Protein AF-A0A395G9A2-F1 (afdb_monomer_lite)

Organism: NCBI:txid1891097

Structure (mmCIF, N/CA/C/O backbone):
data_AF-A0A395G9A2-F1
#
_entry.id   AF-A0A395G9A2-F1
#
loop_
_atom_site.group_PDB
_atom_site.id
_atom_site.type_symbol
_atom_site.label_atom_id
_atom_site.label_alt_id
_atom_site.label_comp_id
_atom_site.label_asym_id
_atom_site.label_entity_id
_atom_site.label_seq_id
_atom_site.pdbx_PDB_ins_code
_atom_site.Cartn_x
_atom_site.Cartn_y
_atom_site.Cartn_z
_atom_site.occupancy
_atom_site.B_iso_or_equiv
_atom_site.auth_seq_id
_atom_site.auth_comp_id
_atom_site.auth_asym_id
_atom_site.auth_atom_id
_atom_site.pdbx_PDB_model_num
ATOM 1 N N . MET A 1 1 ? -20.041 7.328 -10.920 1.00 46.97 1 MET A N 1
ATOM 2 C CA . MET A 1 1 ? -18.708 7.316 -10.303 1.00 46.97 1 MET A CA 1
ATOM 3 C C . MET A 1 1 ? -17.839 8.149 -11.202 1.00 46.97 1 MET A C 1
ATOM 5 O O . MET A 1 1 ? -17.879 7.918 -12.406 1.00 46.97 1 MET A O 1
ATOM 9 N N . ASP A 1 2 ? -17.201 9.172 -10.647 1.00 50.09 2 ASP A N 1
ATOM 10 C CA . ASP A 1 2 ? -16.191 9.926 -11.381 1.00 50.09 2 ASP A CA 1
ATOM 11 C C . ASP A 1 2 ? -15.021 8.971 -11.637 1.00 50.09 2 ASP A C 1
ATOM 13 O O . ASP A 1 2 ? -14.609 8.248 -10.735 1.00 50.09 2 ASP A O 1
ATOM 17 N N . THR A 1 3 ? -14.568 8.873 -12.884 1.00 56.03 3 THR A N 1
ATOM 18 C CA . THR A 1 3 ? -13.412 8.050 -13.252 1.00 56.03 3 THR A CA 1
ATOM 19 C C . THR A 1 3 ? -12.201 8.536 -12.456 1.00 56.03 3 THR A C 1
ATOM 21 O O . THR A 1 3 ? -11.915 9.735 -12.471 1.00 56.03 3 THR A O 1
ATOM 24 N N . VAL A 1 4 ? -11.494 7.639 -11.763 1.00 62.62 4 VAL A N 1
ATOM 25 C CA . VAL A 1 4 ? -10.215 7.978 -11.126 1.00 62.62 4 VAL A CA 1
ATOM 26 C C . VAL A 1 4 ? -9.238 8.364 -12.229 1.00 62.62 4 VAL A C 1
ATOM 28 O O . VAL A 1 4 ? -8.955 7.576 -13.126 1.00 62.62 4 VAL A O 1
ATOM 31 N N . ILE A 1 5 ? -8.740 9.598 -12.192 1.00 72.06 5 ILE A N 1
ATOM 32 C CA . ILE A 1 5 ? -7.755 10.086 -13.157 1.00 72.06 5 ILE A CA 1
ATOM 33 C C . ILE A 1 5 ? -6.412 10.143 -12.444 1.00 72.06 5 ILE A C 1
ATOM 35 O O . ILE A 1 5 ? -6.245 10.927 -11.512 1.00 72.06 5 ILE A O 1
ATOM 39 N N . LEU A 1 6 ? -5.441 9.359 -12.923 1.00 85.88 6 LEU A N 1
ATOM 40 C CA . LEU A 1 6 ? -4.057 9.440 -12.452 1.00 85.88 6 LEU A CA 1
ATOM 41 C C . LEU A 1 6 ? -3.569 10.894 -12.459 1.00 85.88 6 LEU A C 1
ATOM 43 O O . LEU A 1 6 ? -3.716 11.611 -13.458 1.00 85.88 6 LEU A O 1
ATOM 47 N N . ARG A 1 7 ? -2.945 11.326 -11.362 1.00 90.00 7 ARG A N 1
ATOM 48 C CA . ARG A 1 7 ? -2.388 12.677 -11.251 1.00 90.00 7 ARG A CA 1
ATOM 49 C C . ARG A 1 7 ? -1.232 12.834 -12.240 1.00 90.00 7 ARG A C 1
ATOM 51 O O . ARG A 1 7 ? -0.557 11.870 -12.597 1.00 90.00 7 ARG A O 1
ATOM 58 N N . GLU A 1 8 ? -0.952 14.059 -12.682 1.00 91.12 8 GLU A N 1
ATOM 59 C CA . GLU A 1 8 ? 0.139 14.295 -13.647 1.00 91.12 8 GLU A CA 1
ATOM 60 C C . GLU A 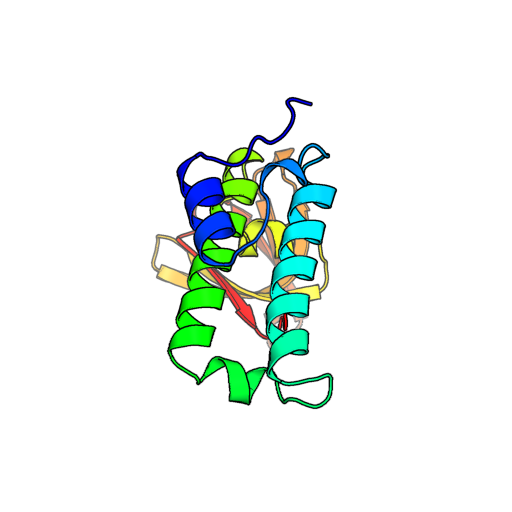1 8 ? 1.519 13.870 -13.112 1.00 91.12 8 GLU A C 1
ATOM 62 O O . GLU A 1 8 ? 2.370 13.416 -13.879 1.00 91.12 8 GLU A O 1
ATOM 67 N N . GLU A 1 9 ? 1.731 13.959 -11.798 1.00 92.69 9 GLU A N 1
ATOM 68 C CA . GLU A 1 9 ? 2.940 13.459 -11.130 1.00 92.69 9 GLU A CA 1
ATOM 69 C C . GLU A 1 9 ? 3.049 11.925 -11.154 1.00 92.69 9 GLU A C 1
ATOM 71 O O . GLU A 1 9 ? 4.135 11.387 -11.390 1.00 92.69 9 GLU A O 1
ATOM 76 N N . ASP A 1 10 ? 1.926 11.216 -11.026 1.00 92.88 10 ASP A N 1
ATOM 77 C CA . ASP A 1 10 ? 1.874 9.754 -11.112 1.00 92.88 10 ASP A CA 1
ATOM 78 C C . ASP A 1 10 ? 2.131 9.299 -12.549 1.00 92.88 10 ASP A C 1
ATOM 80 O O . ASP A 1 10 ? 2.961 8.424 -12.795 1.00 92.88 10 ASP A O 1
ATOM 84 N N . LYS A 1 11 ? 1.529 9.983 -13.532 1.00 92.88 11 LYS A N 1
ATOM 85 C CA . LYS A 1 11 ? 1.811 9.753 -14.959 1.00 92.88 11 LYS A CA 1
ATOM 86 C C . LYS A 1 11 ? 3.287 9.968 -15.290 1.00 92.88 11 LYS A C 1
ATOM 88 O O . LYS A 1 11 ? 3.859 9.216 -16.077 1.00 92.88 11 LYS A O 1
ATOM 93 N N . ALA A 1 12 ? 3.919 10.999 -14.727 1.00 93.81 12 ALA A N 1
ATOM 94 C CA . ALA A 1 12 ? 5.350 11.237 -14.913 1.00 93.81 12 ALA A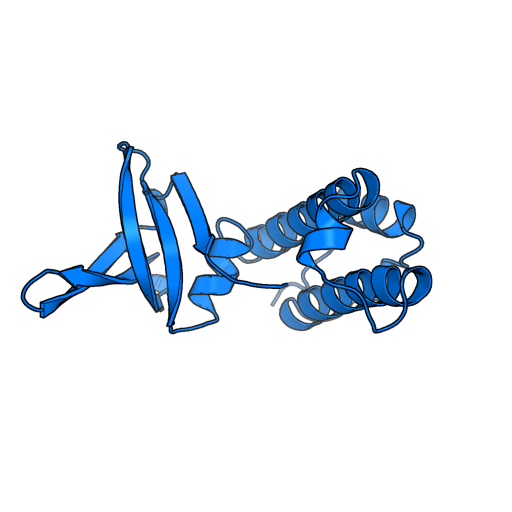 CA 1
ATOM 95 C C . ALA A 1 12 ? 6.199 10.105 -14.311 1.00 93.81 12 ALA A C 1
ATOM 97 O O . ALA A 1 12 ? 7.180 9.678 -14.925 1.00 93.81 12 ALA A O 1
ATOM 98 N N . THR A 1 13 ? 5.790 9.587 -13.153 1.00 94.81 13 THR A N 1
ATOM 99 C CA . THR A 1 13 ? 6.434 8.451 -12.486 1.00 94.81 13 THR A CA 1
ATOM 100 C C . THR A 1 13 ? 6.294 7.162 -13.296 1.00 94.81 13 THR A C 1
ATOM 102 O O . THR A 1 13 ? 7.288 6.480 -13.514 1.00 94.81 13 THR A O 1
ATOM 105 N N . LEU A 1 14 ? 5.119 6.858 -13.847 1.00 93.62 14 LEU A N 1
ATOM 106 C CA . LEU A 1 14 ? 4.931 5.702 -14.735 1.00 93.62 14 LEU A CA 1
ATOM 107 C C . LEU A 1 14 ? 5.818 5.795 -15.989 1.00 93.62 14 LEU A C 1
ATOM 109 O O . LEU A 1 14 ? 6.534 4.851 -16.329 1.00 93.62 14 LEU A O 1
ATOM 113 N N . ARG A 1 15 ? 5.878 6.975 -16.622 1.00 95.06 15 ARG A N 1
ATOM 114 C CA . ARG A 1 15 ? 6.734 7.211 -17.800 1.00 95.06 15 ARG A CA 1
ATOM 115 C C . ARG A 1 15 ? 8.224 7.028 -17.504 1.00 95.06 15 ARG A C 1
ATOM 117 O O . ARG A 1 15 ? 8.952 6.567 -18.378 1.00 95.06 15 ARG A O 1
ATOM 124 N N . LYS A 1 16 ? 8.691 7.346 -16.288 1.00 95.44 16 LYS A N 1
ATOM 125 C CA . LYS A 1 16 ? 10.080 7.086 -15.846 1.00 95.44 16 LYS A CA 1
ATOM 126 C C . LYS A 1 16 ? 10.447 5.598 -15.952 1.00 95.44 16 LYS A C 1
ATOM 128 O O . LYS A 1 16 ? 11.613 5.292 -16.191 1.00 95.44 16 LYS A O 1
ATOM 133 N N . TYR A 1 17 ? 9.470 4.702 -15.814 1.00 94.00 17 TYR A N 1
ATOM 134 C CA . TYR A 1 17 ? 9.633 3.250 -15.922 1.00 94.00 17 TYR A CA 1
ATOM 135 C C . TYR A 1 17 ? 9.186 2.679 -17.279 1.00 94.00 17 TYR A C 1
ATOM 137 O O . TYR A 1 17 ? 9.077 1.469 -17.425 1.00 94.00 17 TYR A O 1
ATOM 145 N N . ASN A 1 18 ? 8.987 3.534 -18.292 1.00 92.94 18 ASN A N 1
ATOM 146 C CA . ASN A 1 18 ? 8.483 3.174 -19.626 1.00 92.94 18 ASN A CA 1
ATOM 147 C C . ASN A 1 18 ? 7.073 2.558 -19.635 1.00 92.94 18 ASN A C 1
ATOM 149 O O . ASN A 1 18 ? 6.725 1.837 -20.569 1.00 92.94 18 ASN A O 1
ATOM 153 N N . ILE A 1 19 ? 6.252 2.873 -18.633 1.00 92.31 19 ILE A N 1
ATOM 154 C CA . ILE A 1 19 ? 4.845 2.476 -18.593 1.00 92.31 19 ILE A CA 1
ATOM 155 C C . ILE A 1 19 ? 4.009 3.582 -19.233 1.00 92.31 19 ILE A C 1
ATOM 157 O O . ILE A 1 19 ? 4.187 4.763 -18.922 1.00 92.31 19 ILE A O 1
ATOM 161 N N . ASP A 1 20 ? 3.105 3.194 -20.131 1.00 90.38 20 ASP A N 1
ATOM 162 C CA . ASP A 1 20 ? 2.202 4.108 -20.825 1.00 90.38 20 ASP A CA 1
ATOM 163 C C . ASP A 1 20 ? 0.976 4.438 -19.953 1.00 90.38 20 ASP A C 1
ATOM 165 O O . ASP A 1 20 ? 0.129 3.563 -19.755 1.00 90.38 20 ASP A O 1
ATOM 169 N N . PRO A 1 21 ? 0.843 5.681 -19.442 1.00 86.88 21 PRO A N 1
ATOM 170 C CA . PRO A 1 21 ? -0.274 6.054 -18.585 1.00 86.88 21 PRO A CA 1
ATOM 171 C C . PRO A 1 21 ? -1.625 6.098 -19.314 1.00 86.88 21 PRO A C 1
ATOM 173 O O . PRO A 1 21 ? -2.659 6.136 -18.655 1.00 86.88 21 PRO A O 1
ATOM 176 N N . GLU A 1 22 ? -1.639 6.120 -20.650 1.00 84.31 22 GLU A N 1
ATOM 177 C CA . GLU A 1 22 ? -2.878 6.136 -21.444 1.00 84.31 22 GLU A CA 1
ATOM 178 C C . GLU A 1 22 ? -3.575 4.767 -21.459 1.00 84.31 22 GLU A C 1
ATOM 180 O O . GLU A 1 22 ? -4.735 4.665 -21.842 1.00 84.31 22 GLU A O 1
ATOM 185 N N . LYS A 1 23 ? -2.909 3.708 -20.979 1.00 82.00 23 LYS A N 1
ATOM 186 C CA . LYS A 1 23 ? -3.527 2.387 -20.805 1.00 82.00 23 LYS A CA 1
ATOM 187 C C . LYS A 1 23 ? -4.528 2.327 -19.641 1.00 82.00 23 LYS A C 1
ATOM 189 O O . LYS A 1 23 ? -5.277 1.363 -19.563 1.00 82.00 23 LYS A O 1
ATOM 194 N N . PHE A 1 24 ? -4.528 3.306 -18.734 1.00 80.06 24 PHE A N 1
ATOM 195 C CA . PHE A 1 24 ? -5.265 3.263 -17.463 1.00 80.06 24 PHE A CA 1
ATOM 196 C C . PHE A 1 24 ? -6.517 4.157 -17.491 1.00 80.06 24 PHE A C 1
ATOM 198 O O . PHE A 1 24 ? -6.615 5.117 -16.729 1.00 80.06 24 PHE A O 1
ATOM 205 N N . GLU A 1 25 ? -7.466 3.870 -18.385 1.00 65.50 25 GLU A N 1
ATOM 206 C CA . GLU A 1 25 ? -8.735 4.621 -18.510 1.00 65.50 25 GLU A CA 1
ATOM 207 C C . GLU A 1 25 ? -9.940 3.913 -17.847 1.00 65.50 25 GLU A C 1
ATOM 209 O O . GLU A 1 25 ? -11.095 4.250 -18.118 1.00 65.50 25 GLU A O 1
ATOM 214 N N . GLU A 1 26 ? -9.683 2.921 -16.991 1.00 66.00 26 GLU A N 1
ATOM 215 C CA . GLU A 1 26 ? -10.700 2.044 -16.391 1.00 66.00 26 GLU A CA 1
ATOM 216 C C . GLU A 1 26 ? -11.128 2.500 -14.979 1.00 66.00 26 GLU A C 1
ATOM 218 O O . GLU A 1 26 ? -10.831 3.615 -14.544 1.00 66.00 26 GLU A O 1
ATOM 223 N N . ASP A 1 27 ? -11.914 1.677 -14.280 1.00 75.88 27 ASP A N 1
ATOM 224 C CA . ASP A 1 27 ? -12.335 1.964 -12.909 1.00 75.88 27 ASP A CA 1
ATOM 225 C C . ASP A 1 27 ? -11.164 1.899 -11.904 1.00 75.88 27 ASP A C 1
ATOM 227 O O . ASP A 1 27 ? -10.050 1.482 -12.223 1.00 75.88 27 ASP A O 1
ATOM 231 N N . PHE A 1 28 ? -11.409 2.359 -10.673 1.00 75.56 28 PHE A N 1
ATOM 232 C CA . PHE A 1 28 ? -10.404 2.385 -9.606 1.00 75.56 28 PHE A CA 1
ATOM 233 C C . PHE A 1 28 ? -9.702 1.031 -9.402 1.00 75.56 28 PHE A C 1
ATOM 235 O O . PHE A 1 28 ? -8.474 0.989 -9.288 1.00 75.56 28 PHE A O 1
ATOM 242 N N . GLU A 1 29 ? -10.467 -0.064 -9.340 1.00 76.38 29 GLU A N 1
ATOM 243 C CA . GLU A 1 29 ? -9.934 -1.399 -9.049 1.00 76.38 29 GLU A CA 1
ATOM 244 C C . GLU A 1 29 ? -9.084 -1.915 -10.215 1.00 76.38 29 GLU A C 1
ATOM 246 O O . GLU A 1 29 ? -8.025 -2.516 -10.003 1.00 76.38 29 GLU A O 1
ATOM 251 N N . ASP A 1 30 ? -9.509 -1.630 -11.443 1.00 82.69 30 ASP A N 1
ATOM 252 C CA . ASP A 1 30 ? -8.796 -1.987 -12.658 1.00 82.69 30 ASP A CA 1
ATOM 253 C C . ASP A 1 30 ? -7.479 -1.209 -12.788 1.00 82.69 30 ASP A C 1
ATOM 255 O O . ASP A 1 30 ? -6.435 -1.828 -13.014 1.00 82.69 30 ASP A O 1
ATOM 259 N N . ILE A 1 31 ? -7.472 0.108 -12.538 1.00 84.75 31 ILE A N 1
ATOM 260 C CA . ILE A 1 31 ? -6.236 0.913 -12.525 1.00 84.75 31 ILE A CA 1
ATOM 261 C C . ILE A 1 31 ? -5.260 0.368 -11.478 1.00 84.75 31 ILE A C 1
ATOM 263 O O . ILE A 1 31 ? -4.077 0.171 -11.773 1.00 84.75 31 ILE A O 1
ATOM 267 N N . PHE A 1 32 ? -5.754 0.088 -10.267 1.00 83.88 32 PHE A N 1
ATOM 268 C CA . PHE A 1 32 ? -4.944 -0.451 -9.179 1.00 83.88 32 PHE A CA 1
ATOM 269 C C . PHE A 1 32 ? -4.265 -1.765 -9.589 1.00 83.88 32 PHE A C 1
ATOM 271 O O . PHE A 1 32 ? -3.051 -1.931 -9.447 1.00 83.88 32 PHE A O 1
ATOM 278 N N . ARG A 1 33 ? -5.050 -2.686 -10.158 1.00 84.38 33 ARG A N 1
ATOM 279 C CA . ARG A 1 33 ? -4.585 -3.995 -10.621 1.00 84.38 33 ARG A CA 1
ATOM 280 C C . ARG A 1 33 ? -3.577 -3.876 -11.766 1.00 84.38 33 ARG A C 1
ATOM 282 O O . ARG A 1 33 ? -2.562 -4.568 -11.758 1.00 84.38 33 ARG A O 1
ATOM 289 N N . MET A 1 34 ? -3.835 -3.012 -12.746 1.00 89.12 34 MET A N 1
ATOM 290 C CA . MET A 1 34 ? -2.957 -2.842 -13.906 1.00 89.12 34 MET A CA 1
ATOM 291 C C . MET A 1 34 ? -1.583 -2.286 -13.521 1.00 89.12 34 MET A C 1
ATOM 293 O O . MET A 1 34 ? -0.576 -2.728 -14.069 1.00 89.12 34 MET A O 1
ATOM 297 N N . ILE A 1 35 ? -1.520 -1.345 -12.574 1.00 89.75 35 ILE A N 1
ATOM 298 C CA . ILE A 1 35 ? -0.241 -0.799 -12.097 1.00 89.75 35 ILE A CA 1
ATOM 299 C C . ILE A 1 35 ? 0.570 -1.887 -11.379 1.00 89.75 35 ILE A C 1
ATOM 301 O O . ILE A 1 35 ? 1.783 -1.963 -11.579 1.00 89.75 35 ILE A O 1
ATOM 305 N N . GLY A 1 36 ? -0.097 -2.765 -10.618 1.00 89.00 36 GLY A N 1
ATOM 306 C CA . GLY A 1 36 ? 0.524 -3.948 -10.012 1.00 89.00 36 GLY A CA 1
ATOM 307 C C . GLY A 1 36 ? 1.156 -4.867 -11.047 1.00 89.00 36 GLY A C 1
ATOM 308 O O . GLY A 1 36 ? 2.332 -5.197 -10.936 1.00 89.00 36 GLY A O 1
ATOM 309 N N . TYR A 1 37 ? 0.423 -5.183 -12.114 1.00 89.94 37 TYR A N 1
ATOM 310 C CA . TYR A 1 37 ? 0.968 -6.005 -13.192 1.00 89.94 37 TYR A CA 1
ATOM 311 C C . TYR A 1 37 ? 2.165 -5.368 -13.893 1.00 89.94 37 TYR A C 1
ATOM 313 O O . TYR A 1 37 ? 3.132 -6.062 -14.183 1.00 89.94 37 TYR A O 1
ATOM 321 N N . GLU A 1 38 ? 2.141 -4.062 -14.156 1.00 92.00 38 GLU A N 1
ATOM 322 C CA . GLU A 1 38 ? 3.283 -3.393 -14.787 1.00 92.00 38 GLU A CA 1
ATOM 323 C C . GLU A 1 38 ? 4.513 -3.377 -13.854 1.00 92.00 38 GLU A C 1
ATOM 325 O O . GLU A 1 38 ? 5.638 -3.527 -14.328 1.00 92.00 38 GLU A O 1
ATOM 330 N N . TYR A 1 39 ? 4.330 -3.269 -12.531 1.00 91.31 39 TYR A N 1
ATOM 331 C CA . TYR A 1 39 ? 5.425 -3.442 -11.566 1.00 91.31 39 TYR A CA 1
ATOM 332 C C . TYR A 1 39 ? 6.027 -4.852 -11.632 1.00 91.31 39 TYR A C 1
ATOM 334 O O . TYR A 1 39 ? 7.246 -4.997 -11.750 1.00 91.31 39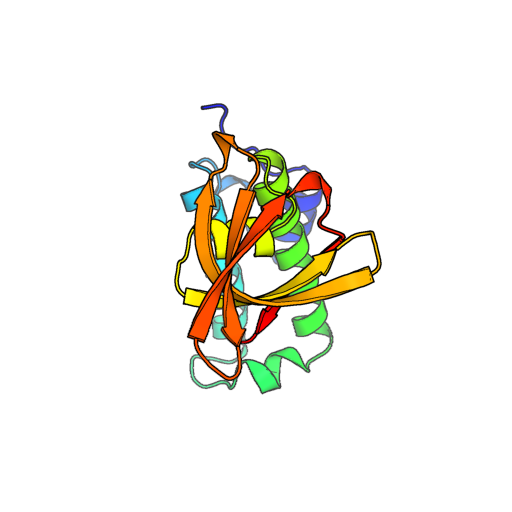 TYR A O 1
ATOM 342 N N . ASP A 1 40 ? 5.179 -5.879 -11.606 1.00 89.94 40 ASP A N 1
ATOM 343 C CA . ASP A 1 40 ? 5.609 -7.276 -11.650 1.00 89.94 40 ASP A CA 1
ATOM 344 C C . ASP A 1 40 ? 6.312 -7.615 -12.967 1.00 89.94 40 ASP A C 1
ATOM 346 O O . ASP A 1 40 ? 7.379 -8.228 -12.963 1.00 89.94 40 ASP A O 1
ATOM 350 N N . GLU A 1 41 ? 5.780 -7.160 -14.103 1.00 90.62 41 GLU A N 1
ATOM 351 C CA . GLU A 1 41 ? 6.393 -7.353 -15.421 1.00 90.62 41 GLU A CA 1
ATOM 352 C C . GLU A 1 41 ? 7.775 -6.694 -15.514 1.00 90.62 41 GLU A C 1
ATOM 354 O O . GLU A 1 41 ? 8.699 -7.273 -16.092 1.00 90.62 41 GLU A O 1
ATOM 359 N N . LEU A 1 42 ? 7.972 -5.522 -14.895 1.00 91.44 42 LEU A N 1
ATOM 360 C CA . LEU A 1 42 ? 9.300 -4.910 -14.804 1.00 91.44 42 LEU A CA 1
ATOM 361 C C . LEU A 1 42 ? 10.277 -5.822 -14.053 1.00 91.44 42 LEU A C 1
ATOM 363 O O . LEU A 1 42 ? 11.401 -6.017 -14.521 1.00 91.44 42 LEU A O 1
ATOM 367 N N . LEU A 1 43 ? 9.855 -6.418 -12.935 1.00 91.00 43 LEU A N 1
ATOM 368 C CA . LEU A 1 43 ? 10.685 -7.354 -12.174 1.00 91.00 43 LEU A CA 1
ATOM 369 C C . LEU A 1 43 ? 10.953 -8.649 -12.953 1.00 91.00 43 LEU A C 1
ATOM 371 O O . LEU A 1 43 ? 12.108 -9.067 -13.059 1.00 91.00 43 LEU A O 1
ATOM 375 N N . PHE A 1 44 ? 9.924 -9.253 -13.551 1.00 90.31 44 PHE A N 1
ATOM 376 C CA . PHE A 1 44 ? 10.048 -10.488 -14.328 1.00 90.31 44 PHE A CA 1
ATOM 377 C C . PHE A 1 44 ? 10.918 -10.312 -15.569 1.00 90.31 44 PHE A C 1
ATOM 379 O O . PHE A 1 44 ? 11.715 -11.194 -15.893 1.00 90.31 44 PHE A O 1
ATOM 386 N N . SER A 1 45 ? 10.818 -9.168 -16.249 1.00 89.25 45 SER A N 1
ATOM 387 C CA . SER A 1 45 ? 11.637 -8.877 -17.428 1.00 89.25 45 SER A CA 1
ATOM 388 C C . SER A 1 45 ? 13.134 -8.829 -17.110 1.00 89.25 45 SER A C 1
ATOM 390 O O . SER A 1 45 ? 13.960 -9.154 -17.966 1.00 89.25 45 SER A O 1
ATOM 392 N N . GLU A 1 46 ? 13.492 -8.452 -15.881 1.00 89.88 46 GLU A N 1
ATOM 393 C CA . GLU A 1 46 ? 14.879 -8.289 -15.468 1.00 89.88 46 GLU A CA 1
ATOM 394 C C . GLU A 1 46 ? 15.447 -9.519 -14.754 1.00 89.88 46 GLU A C 1
ATOM 396 O O . GLU A 1 46 ? 16.584 -9.915 -15.018 1.00 89.88 46 GLU A O 1
ATOM 401 N N . PHE A 1 47 ? 14.672 -10.122 -13.855 1.00 89.69 47 PHE A N 1
ATOM 402 C CA . PHE A 1 47 ? 15.137 -11.195 -12.975 1.00 89.69 47 PHE A CA 1
ATOM 403 C C . PHE A 1 47 ? 14.574 -12.577 -13.343 1.00 89.69 47 PHE A C 1
ATOM 405 O O . PHE A 1 47 ? 15.010 -13.583 -12.786 1.00 89.69 47 PHE A O 1
ATOM 412 N N . GLY A 1 48 ? 13.649 -12.656 -14.304 1.00 85.56 48 GLY A N 1
ATOM 413 C CA . GLY A 1 48 ? 12.923 -13.883 -14.633 1.00 85.56 48 GLY A CA 1
ATOM 414 C C . GLY A 1 48 ? 11.854 -14.227 -13.594 1.00 85.56 48 GLY A C 1
ATOM 415 O O . GLY A 1 48 ? 11.500 -13.405 -12.762 1.00 85.56 48 GLY A O 1
ATOM 416 N N . TYR A 1 49 ? 11.333 -15.455 -13.631 1.00 78.75 49 TYR A N 1
ATOM 417 C CA . TYR A 1 49 ? 10.298 -15.929 -12.693 1.00 78.75 49 TYR A CA 1
ATOM 418 C C . TYR A 1 49 ? 10.865 -16.606 -11.433 1.00 78.75 49 TYR A C 1
ATOM 420 O O . TYR A 1 49 ? 10.109 -17.050 -10.573 1.00 78.75 49 TYR A O 1
ATOM 428 N N . GLU A 1 50 ? 12.190 -16.725 -11.332 1.00 79.38 50 GLU A N 1
ATOM 429 C CA . GLU A 1 50 ? 12.887 -17.397 -10.232 1.00 79.38 50 GLU A CA 1
ATOM 430 C C . GLU A 1 50 ? 13.739 -16.381 -9.460 1.00 79.38 50 GLU A C 1
ATOM 432 O O . GLU A 1 50 ? 14.968 -16.409 -9.511 1.00 79.38 50 GLU A O 1
ATOM 437 N N . PHE A 1 51 ? 13.084 -15.458 -8.757 1.00 80.12 51 PHE A N 1
ATOM 438 C CA . PHE A 1 51 ? 13.742 -14.581 -7.790 1.00 80.12 51 PHE A CA 1
ATOM 439 C C . PHE A 1 51 ? 13.005 -14.594 -6.454 1.00 80.12 51 PHE A C 1
ATOM 441 O O . PHE A 1 51 ? 11.798 -14.824 -6.401 1.00 80.12 51 PHE A O 1
ATOM 448 N N . ASP A 1 52 ? 13.744 -14.339 -5.376 1.00 84.31 52 ASP A N 1
ATOM 449 C CA . ASP A 1 52 ? 13.164 -14.066 -4.065 1.00 84.31 52 ASP A CA 1
ATOM 450 C C . ASP A 1 52 ? 12.798 -12.569 -3.987 1.00 84.31 52 ASP A C 1
ATOM 452 O O . ASP A 1 52 ? 13.701 -11.725 -4.090 1.00 84.31 52 ASP A O 1
ATOM 456 N N . PRO A 1 53 ? 11.505 -12.211 -3.839 1.00 80.75 53 PRO A N 1
ATOM 457 C CA . PRO A 1 53 ? 11.070 -10.821 -3.707 1.00 80.75 53 PRO A CA 1
ATOM 458 C C . PRO A 1 53 ? 11.796 -10.069 -2.584 1.00 80.75 53 PRO A C 1
ATOM 460 O O . PRO A 1 53 ? 12.203 -8.923 -2.773 1.00 80.75 53 PRO A O 1
ATOM 463 N N . ASP A 1 54 ? 12.044 -10.722 -1.446 1.00 82.88 54 ASP A N 1
ATOM 464 C CA . ASP A 1 54 ? 12.683 -10.092 -0.288 1.00 82.88 54 ASP A CA 1
ATOM 465 C C . ASP A 1 54 ? 14.168 -9.787 -0.551 1.00 82.88 54 ASP A C 1
ATOM 467 O O . ASP A 1 54 ? 14.742 -8.866 0.043 1.00 82.88 54 ASP A O 1
ATOM 471 N N . GLU A 1 55 ? 14.814 -10.542 -1.442 1.00 87.00 55 GLU A N 1
ATOM 472 C CA . GLU A 1 55 ? 16.200 -10.299 -1.845 1.00 87.00 55 GLU A CA 1
ATOM 473 C C . GLU A 1 55 ? 16.295 -9.164 -2.866 1.00 87.00 55 GLU A C 1
ATOM 475 O O . GLU A 1 55 ? 17.117 -8.254 -2.710 1.00 87.00 55 GLU A O 1
ATOM 480 N N . ILE A 1 56 ? 15.449 -9.172 -3.900 1.00 88.00 56 ILE A N 1
ATOM 481 C CA . ILE A 1 56 ? 15.507 -8.142 -4.945 1.00 88.00 56 ILE A CA 1
ATOM 482 C C . ILE A 1 56 ? 15.067 -6.770 -4.428 1.00 88.00 56 ILE A C 1
ATOM 484 O O . ILE A 1 56 ? 15.596 -5.749 -4.872 1.00 88.00 56 ILE A O 1
ATOM 488 N N . GLU A 1 57 ? 14.174 -6.718 -3.438 1.00 85.56 57 GLU A N 1
ATOM 489 C CA . GLU A 1 57 ? 13.744 -5.472 -2.805 1.00 85.56 57 GLU A CA 1
ATOM 490 C C . GLU A 1 57 ? 14.861 -4.784 -2.011 1.00 85.56 57 GLU A C 1
ATOM 492 O O . GLU A 1 57 ? 14.795 -3.577 -1.777 1.00 85.56 57 GLU A O 1
ATOM 497 N N . GLN A 1 58 ? 15.932 -5.499 -1.653 1.00 87.94 58 GLN A N 1
ATOM 498 C CA . GLN A 1 58 ? 17.115 -4.896 -1.030 1.00 87.94 58 GLN A CA 1
ATOM 499 C C . GLN A 1 58 ? 17.990 -4.140 -2.039 1.00 87.94 58 GLN A C 1
ATOM 501 O O . GLN A 1 58 ? 18.838 -3.333 -1.643 1.00 87.94 58 GLN A O 1
ATOM 506 N N . ILE A 1 59 ? 17.794 -4.354 -3.346 1.00 91.44 59 ILE A N 1
ATOM 507 C CA . ILE A 1 59 ? 18.516 -3.627 -4.390 1.00 91.44 59 ILE A CA 1
ATOM 508 C C . ILE A 1 59 ? 18.024 -2.167 -4.388 1.00 91.44 59 ILE A C 1
ATOM 510 O O . ILE A 1 59 ? 16.845 -1.921 -4.649 1.00 91.44 59 ILE A O 1
ATOM 514 N N . PRO A 1 60 ? 18.898 -1.156 -4.190 1.00 93.31 60 PRO A N 1
ATOM 515 C CA . PRO A 1 60 ? 18.464 0.226 -3.959 1.00 93.31 60 PRO A CA 1
ATOM 516 C C . PRO A 1 60 ? 17.542 0.814 -5.033 1.00 93.31 60 PRO A C 1
ATOM 518 O O . PRO A 1 60 ? 16.623 1.567 -4.718 1.00 93.31 60 PRO A O 1
ATOM 521 N N . ARG A 1 61 ? 17.764 0.473 -6.308 1.00 93.44 61 ARG A N 1
ATOM 522 C CA . ARG A 1 61 ? 16.907 0.945 -7.407 1.00 93.44 61 ARG A CA 1
ATOM 523 C C . ARG A 1 61 ? 15.525 0.281 -7.410 1.00 93.44 61 ARG A C 1
ATOM 525 O O . ARG A 1 61 ? 14.564 0.944 -7.779 1.00 93.44 61 ARG A O 1
ATOM 532 N N . ILE A 1 62 ? 15.427 -0.979 -6.975 1.00 91.50 62 ILE A N 1
ATOM 533 C CA . ILE A 1 62 ? 14.160 -1.712 -6.849 1.00 91.50 62 ILE A CA 1
ATOM 534 C C . ILE A 1 62 ? 13.385 -1.197 -5.640 1.00 91.50 62 ILE A C 1
ATOM 536 O O . ILE A 1 62 ? 12.206 -0.892 -5.773 1.00 91.50 62 ILE A O 1
ATOM 540 N N . ALA A 1 63 ? 14.056 -0.964 -4.507 1.00 90.62 63 ALA A N 1
ATOM 541 C CA . ALA A 1 63 ? 13.455 -0.300 -3.350 1.00 90.62 63 ALA A CA 1
ATOM 542 C C . ALA A 1 63 ? 12.890 1.088 -3.709 1.00 90.62 63 ALA A C 1
ATOM 544 O O . ALA A 1 63 ? 11.785 1.443 -3.301 1.00 90.62 63 ALA A O 1
ATOM 545 N N . ALA A 1 64 ? 13.636 1.873 -4.496 1.00 93.62 64 ALA A N 1
ATOM 546 C CA . ALA A 1 64 ? 13.174 3.171 -4.981 1.00 93.62 64 ALA A CA 1
ATOM 547 C C . ALA A 1 64 ? 11.968 3.039 -5.924 1.00 93.62 64 ALA A C 1
ATOM 549 O O . ALA A 1 64 ? 11.012 3.789 -5.782 1.00 93.62 64 ALA A O 1
ATOM 550 N N . MET A 1 65 ? 11.982 2.063 -6.837 1.00 93.94 65 MET A N 1
ATOM 551 C CA . MET A 1 65 ? 10.840 1.766 -7.705 1.00 93.94 65 MET A CA 1
ATOM 552 C C . MET A 1 65 ? 9.607 1.357 -6.902 1.00 93.94 65 MET A C 1
ATOM 554 O O . MET A 1 65 ? 8.555 1.955 -7.072 1.00 93.94 65 MET A O 1
ATOM 558 N N . LYS A 1 66 ? 9.742 0.424 -5.955 1.00 91.75 66 LYS A N 1
ATOM 559 C CA . LYS A 1 66 ? 8.650 0.023 -5.061 1.00 91.75 66 LYS A CA 1
ATOM 560 C C . LYS A 1 66 ? 8.066 1.224 -4.320 1.00 91.75 66 LYS A C 1
ATOM 562 O O . LYS A 1 66 ? 6.852 1.361 -4.233 1.00 91.75 66 LYS A O 1
ATOM 567 N N . LYS A 1 67 ? 8.920 2.118 -3.815 1.00 92.69 67 LYS A N 1
ATOM 568 C CA . LYS A 1 67 ? 8.480 3.347 -3.148 1.00 92.69 67 LYS A CA 1
ATOM 569 C C . LYS A 1 67 ? 7.678 4.259 -4.081 1.00 92.69 67 LYS A C 1
ATOM 571 O O . LYS A 1 67 ? 6.653 4.782 -3.659 1.00 92.69 67 LYS A O 1
ATOM 576 N N . ASP A 1 68 ? 8.139 4.441 -5.313 1.00 94.81 68 ASP A N 1
ATOM 577 C CA . ASP A 1 68 ? 7.460 5.269 -6.311 1.00 94.81 68 ASP A CA 1
ATOM 578 C C . ASP A 1 68 ? 6.073 4.691 -6.662 1.00 94.81 68 ASP A C 1
ATOM 580 O O . ASP A 1 68 ? 5.091 5.426 -6.693 1.00 94.81 68 ASP A O 1
ATOM 584 N N . PHE A 1 69 ? 5.956 3.370 -6.832 1.00 93.62 69 PHE A N 1
ATOM 585 C CA . PHE A 1 69 ? 4.668 2.706 -7.080 1.00 93.62 69 PHE A CA 1
ATOM 586 C C . PHE A 1 69 ? 3.728 2.760 -5.869 1.00 93.62 69 PHE A C 1
ATOM 588 O O . PHE A 1 69 ? 2.545 3.053 -6.022 1.00 93.62 69 PHE A O 1
ATOM 595 N N . LEU A 1 70 ? 4.250 2.552 -4.655 1.00 91.69 70 LEU A N 1
ATOM 596 C CA . LEU A 1 70 ? 3.480 2.709 -3.417 1.00 91.69 70 LEU A CA 1
ATOM 597 C C . LEU A 1 70 ? 2.911 4.124 -3.267 1.00 91.69 70 LEU A C 1
ATOM 599 O O . LEU A 1 70 ? 1.794 4.279 -2.785 1.00 91.69 70 LEU A O 1
ATOM 603 N N . GLN A 1 71 ? 3.648 5.149 -3.703 1.00 93.81 71 GLN A N 1
ATOM 604 C CA . GLN A 1 71 ? 3.144 6.520 -3.698 1.00 93.81 71 GLN A CA 1
ATOM 605 C C . GLN A 1 71 ? 1.958 6.694 -4.657 1.00 93.81 71 GLN A C 1
ATOM 607 O O . GLN A 1 71 ? 0.971 7.325 -4.284 1.00 93.81 71 GLN A O 1
ATOM 612 N N . ILE A 1 72 ? 2.02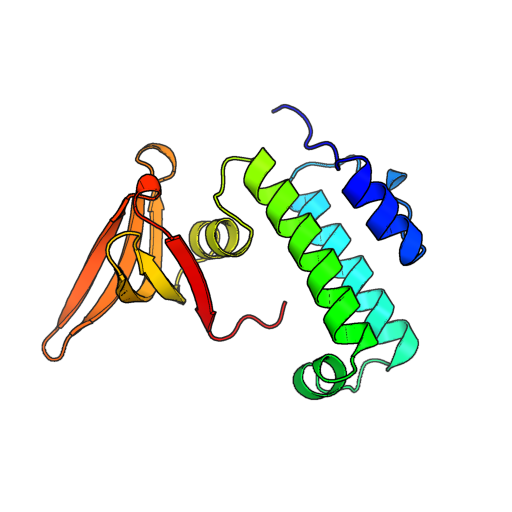5 6.102 -5.853 1.00 93.56 72 ILE A N 1
ATOM 613 C CA . ILE A 1 72 ? 0.903 6.118 -6.800 1.00 93.56 72 ILE A CA 1
ATOM 614 C C . ILE A 1 72 ? -0.316 5.418 -6.180 1.00 93.56 72 ILE A C 1
ATOM 616 O O . ILE A 1 72 ? -1.418 5.961 -6.209 1.00 93.56 72 ILE A O 1
ATOM 620 N N . TYR A 1 73 ? -0.133 4.256 -5.544 1.00 91.94 73 TYR A N 1
ATOM 621 C CA . TYR A 1 73 ? -1.222 3.564 -4.845 1.00 91.94 73 TYR A CA 1
ATOM 622 C C . TYR A 1 73 ? -1.834 4.392 -3.717 1.00 91.94 73 TYR A C 1
ATOM 624 O O . TYR A 1 73 ? -3.055 4.396 -3.560 1.00 91.94 73 TYR A O 1
ATOM 632 N N . ASP A 1 74 ? -1.013 5.106 -2.946 1.00 91.44 74 ASP A N 1
ATOM 633 C CA . ASP A 1 74 ? -1.493 6.007 -1.901 1.00 91.44 74 ASP A CA 1
ATOM 634 C C . ASP A 1 74 ? -2.336 7.145 -2.484 1.00 91.44 74 ASP A C 1
ATOM 636 O O . ASP A 1 74 ? -3.388 7.460 -1.930 1.00 91.44 74 ASP A O 1
ATOM 640 N N . HIS A 1 75 ? -1.915 7.737 -3.604 1.00 92.00 75 HIS A N 1
ATOM 641 C CA . HIS A 1 75 ? -2.667 8.791 -4.282 1.00 92.00 75 HIS A CA 1
ATOM 642 C C . HIS A 1 75 ? -4.023 8.295 -4.790 1.00 92.00 75 HIS A C 1
ATOM 644 O O . HIS A 1 75 ? -5.042 8.916 -4.494 1.00 92.00 75 HIS A O 1
ATOM 650 N N . ILE A 1 76 ? -4.044 7.150 -5.475 1.00 88.88 76 ILE A N 1
ATOM 651 C CA . ILE A 1 76 ? -5.277 6.545 -5.992 1.00 88.88 76 ILE A CA 1
ATOM 652 C C . ILE A 1 76 ? -6.226 6.197 -4.832 1.00 88.88 76 ILE A C 1
ATOM 654 O O . ILE A 1 76 ? -7.410 6.520 -4.877 1.00 88.88 76 ILE A O 1
ATOM 658 N N . ALA A 1 77 ? -5.715 5.602 -3.750 1.00 88.31 77 ALA A N 1
ATOM 659 C CA . ALA A 1 77 ? -6.520 5.292 -2.571 1.00 88.31 77 ALA A CA 1
ATOM 660 C C . ALA A 1 77 ? -7.101 6.563 -1.920 1.00 88.31 77 ALA A C 1
ATOM 662 O O . ALA A 1 77 ? -8.257 6.573 -1.500 1.00 88.31 77 ALA A O 1
ATOM 663 N N . GLN A 1 78 ? -6.328 7.649 -1.854 1.00 88.50 78 GLN A N 1
ATOM 664 C CA . GLN A 1 78 ? -6.798 8.933 -1.328 1.00 88.50 78 GLN A CA 1
ATOM 665 C C . GLN A 1 78 ? -7.893 9.571 -2.173 1.00 88.50 78 GLN A C 1
ATOM 667 O O . GLN A 1 78 ? -8.818 10.158 -1.609 1.00 88.50 78 GLN A O 1
ATOM 672 N N . ASP A 1 79 ? -7.811 9.442 -3.494 1.00 87.00 79 ASP A N 1
ATOM 673 C CA . ASP A 1 79 ? -8.825 9.974 -4.403 1.00 87.00 79 ASP A CA 1
ATOM 674 C C . ASP A 1 79 ? -10.179 9.248 -4.218 1.00 87.00 79 ASP A C 1
ATOM 676 O O . ASP A 1 79 ? -11.229 9.879 -4.322 1.00 87.00 79 ASP A O 1
ATOM 680 N N . GLU A 1 80 ? -10.161 7.981 -3.783 1.00 82.94 80 GLU A N 1
ATOM 681 C CA . GLU A 1 80 ? -11.343 7.204 -3.356 1.00 82.94 80 GLU A CA 1
ATOM 682 C C . GLU A 1 80 ? -11.735 7.403 -1.875 1.00 82.94 80 GLU A C 1
ATOM 684 O O . GLU A 1 80 ? -12.653 6.765 -1.353 1.00 82.94 80 GLU A O 1
ATOM 689 N N . GLY A 1 81 ? -11.054 8.306 -1.168 1.00 82.19 81 GLY A N 1
ATOM 690 C CA . GLY A 1 81 ? -11.345 8.666 0.218 1.00 82.19 81 GLY A CA 1
ATOM 691 C C . GLY A 1 81 ? -10.574 7.874 1.276 1.00 82.19 81 GLY A C 1
ATOM 692 O O . GLY A 1 81 ? -10.663 8.207 2.456 1.00 82.19 81 GLY A O 1
ATOM 693 N N . TYR A 1 82 ? -9.768 6.877 0.919 1.00 85.75 82 TYR A N 1
ATOM 694 C CA . TYR A 1 82 ? -8.949 6.150 1.891 1.00 85.75 82 TYR A CA 1
ATOM 695 C C . TYR A 1 82 ? -7.785 7.017 2.422 1.00 85.75 82 TYR A C 1
ATOM 697 O O . TYR A 1 82 ? -7.344 7.968 1.790 1.00 85.75 82 TYR A O 1
ATOM 705 N N . LEU A 1 83 ? -7.229 6.687 3.596 1.00 85.94 83 LEU A N 1
ATOM 706 C CA . LEU A 1 83 ? -6.048 7.391 4.121 1.00 85.94 83 LEU A CA 1
ATOM 707 C C . LEU A 1 83 ? -4.800 7.165 3.248 1.00 85.94 83 LEU A C 1
ATOM 709 O O . LEU A 1 83 ? -4.002 8.080 3.037 1.00 85.94 83 LEU A O 1
ATOM 713 N N . ASN A 1 84 ? -4.614 5.922 2.803 1.00 88.31 84 ASN A N 1
ATOM 714 C CA . ASN A 1 84 ? -3.494 5.438 2.001 1.00 88.31 84 ASN A CA 1
ATOM 715 C C . ASN A 1 84 ? -3.815 4.034 1.452 1.00 88.31 84 ASN A C 1
ATOM 717 O O . ASN A 1 84 ? -4.892 3.487 1.716 1.00 88.31 84 ASN A O 1
ATOM 721 N N . TYR A 1 85 ? -2.868 3.421 0.743 1.00 88.00 85 TYR A N 1
ATOM 722 C CA . TYR A 1 85 ? -3.018 2.071 0.211 1.00 88.00 85 TYR A CA 1
ATOM 723 C C . TYR A 1 85 ? -3.278 1.028 1.303 1.00 88.00 85 TYR A C 1
ATOM 725 O O . TYR A 1 85 ? -4.190 0.217 1.173 1.00 88.00 85 TYR A O 1
ATOM 733 N N . ASN A 1 86 ? -2.530 1.060 2.411 1.00 88.94 86 ASN A N 1
ATOM 734 C CA . ASN A 1 86 ? -2.711 0.087 3.492 1.00 88.94 86 ASN A CA 1
ATOM 735 C C . ASN A 1 86 ? -4.118 0.162 4.098 1.00 88.94 86 ASN A C 1
ATOM 737 O O . ASN A 1 86 ? -4.672 -0.864 4.483 1.00 88.94 86 ASN A O 1
ATOM 741 N N . HIS A 1 87 ? -4.698 1.362 4.167 1.00 87.62 87 HIS A N 1
ATOM 742 C CA . HIS A 1 87 ? -6.076 1.564 4.586 1.00 87.62 87 HIS A CA 1
ATOM 743 C C . HIS A 1 87 ? -7.057 0.907 3.615 1.00 87.62 87 HIS A C 1
ATOM 745 O O . HIS A 1 87 ? -7.905 0.138 4.062 1.00 87.62 87 HIS A O 1
ATOM 751 N N . HIS A 1 88 ? -6.913 1.155 2.310 1.00 87.00 88 HIS A N 1
ATOM 752 C CA . HIS A 1 88 ? -7.700 0.465 1.287 1.00 87.00 88 HIS A CA 1
ATOM 753 C C . HIS A 1 88 ? -7.557 -1.059 1.422 1.00 87.00 88 HIS A C 1
ATOM 755 O O . HIS A 1 88 ? -8.552 -1.766 1.542 1.00 87.00 88 HIS A O 1
ATOM 761 N N . TYR A 1 89 ? -6.330 -1.567 1.534 1.00 87.12 89 TYR A N 1
ATOM 762 C CA . TYR A 1 89 ? -6.057 -3.000 1.586 1.00 87.12 89 TYR A CA 1
ATOM 763 C C . TYR A 1 89 ? -6.740 -3.694 2.773 1.00 87.12 89 TYR A C 1
ATOM 765 O O . TYR A 1 89 ? -7.435 -4.689 2.592 1.00 87.12 89 TYR A O 1
ATOM 773 N N . ILE A 1 90 ? -6.616 -3.166 3.995 1.00 87.00 90 ILE A N 1
ATOM 774 C CA . ILE A 1 90 ? -7.291 -3.776 5.156 1.00 87.00 90 ILE A CA 1
ATOM 775 C C . ILE A 1 90 ? -8.811 -3.562 5.166 1.00 87.00 90 ILE A C 1
ATOM 777 O O . ILE A 1 90 ? -9.508 -4.208 5.950 1.00 87.00 90 ILE A O 1
ATOM 781 N N . SER A 1 91 ? -9.317 -2.647 4.334 1.00 84.25 91 SER A N 1
ATOM 782 C CA . SER A 1 91 ? -10.753 -2.410 4.157 1.00 84.25 91 SER A CA 1
ATOM 783 C C . SER A 1 91 ? -11.372 -3.392 3.176 1.00 84.25 91 SER A C 1
ATOM 785 O O . SER A 1 91 ? -12.474 -3.877 3.415 1.00 84.25 91 SER A O 1
ATOM 787 N N . SER A 1 92 ? -10.640 -3.703 2.109 1.00 83.00 92 SER A N 1
ATOM 788 C CA . SER A 1 92 ? -11.067 -4.599 1.036 1.00 83.00 92 SER A CA 1
ATOM 789 C C . SER A 1 92 ? -10.833 -6.075 1.372 1.00 83.00 92 SER A C 1
ATOM 791 O O . SER A 1 92 ? -11.541 -6.941 0.861 1.00 83.00 92 SER A O 1
ATOM 793 N N . TYR A 1 93 ? -9.875 -6.378 2.256 1.00 84.06 93 TYR A N 1
ATOM 794 C CA . TYR A 1 93 ? -9.518 -7.744 2.639 1.00 84.06 93 TYR A CA 1
ATOM 795 C C . TYR A 1 93 ? -9.668 -7.989 4.148 1.00 84.06 93 TYR A C 1
ATOM 797 O O . TYR A 1 93 ? -9.128 -7.263 4.990 1.00 84.06 93 TYR A O 1
ATOM 805 N N . SER A 1 94 ? -10.361 -9.075 4.499 1.00 83.44 94 SER A N 1
ATOM 806 C CA . SER A 1 94 ? -10.468 -9.576 5.873 1.00 83.44 94 SER A CA 1
ATOM 807 C C . SER A 1 94 ? -9.238 -10.400 6.279 1.00 83.44 94 SER A C 1
ATOM 809 O O . SER A 1 94 ? -8.506 -10.911 5.434 1.00 83.44 94 SER A O 1
ATOM 811 N N . ASP A 1 95 ? -9.037 -10.589 7.585 1.00 87.38 95 ASP A N 1
ATOM 812 C CA . ASP A 1 95 ? -7.956 -11.383 8.187 1.00 87.38 95 ASP A CA 1
ATOM 813 C C . ASP A 1 95 ? -6.523 -10.867 7.937 1.00 87.38 95 ASP A C 1
ATOM 815 O O . ASP A 1 95 ? -5.542 -11.560 8.247 1.00 87.38 95 ASP A O 1
ATOM 819 N N . VAL A 1 96 ? -6.375 -9.626 7.463 1.00 89.12 96 VAL A N 1
ATOM 820 C CA . VAL A 1 96 ? -5.071 -8.998 7.218 1.00 89.12 96 VAL A CA 1
ATOM 821 C C . VAL A 1 96 ? -4.415 -8.629 8.540 1.00 89.12 96 VAL A C 1
ATOM 823 O O . VAL A 1 96 ? -4.974 -7.883 9.340 1.00 89.12 96 VAL A O 1
ATOM 826 N N . SER A 1 97 ? -3.201 -9.128 8.778 1.00 91.44 97 SER A N 1
ATOM 827 C CA . SER A 1 97 ? -2.453 -8.814 9.998 1.00 91.44 97 SER A CA 1
ATOM 828 C C . SER A 1 97 ? -1.857 -7.412 9.923 1.00 91.44 97 SER A C 1
ATOM 830 O O . SER A 1 97 ? -1.012 -7.134 9.074 1.00 91.44 97 SER A O 1
ATOM 832 N N . CYS A 1 98 ? -2.253 -6.534 10.839 1.00 91.25 98 CYS A N 1
ATOM 833 C CA . CYS A 1 98 ? -1.854 -5.134 10.820 1.00 91.25 98 CYS A CA 1
ATOM 834 C C . CYS A 1 98 ? -1.458 -4.598 12.201 1.00 91.25 98 CYS A C 1
ATOM 836 O O . CYS A 1 98 ? -1.829 -5.114 13.260 1.00 91.25 98 CYS A O 1
ATOM 838 N N . GLU A 1 99 ? -0.681 -3.525 12.163 1.00 93.88 99 GLU A N 1
ATOM 839 C CA . GLU A 1 99 ? -0.316 -2.668 13.278 1.00 93.88 99 GLU A CA 1
ATOM 840 C C . GLU A 1 99 ? -0.801 -1.251 12.961 1.00 93.88 9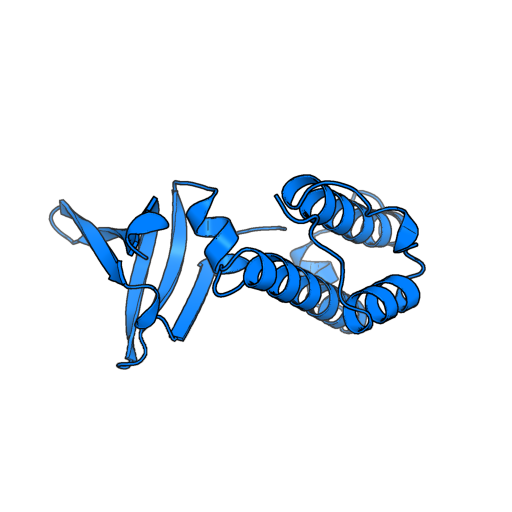9 GLU A C 1
ATOM 842 O O . GLU A 1 99 ? -0.395 -0.659 11.964 1.00 93.88 99 GLU A O 1
ATOM 847 N N . ILE A 1 100 ? -1.687 -0.720 13.799 1.00 92.81 100 ILE A N 1
ATOM 848 C CA . ILE A 1 100 ? -2.258 0.619 13.665 1.00 92.81 100 ILE A CA 1
ATOM 849 C C . ILE A 1 100 ? -1.716 1.475 14.798 1.00 92.81 100 ILE A C 1
ATOM 851 O O . ILE A 1 100 ? -1.838 1.106 15.969 1.00 92.81 100 ILE A O 1
ATOM 855 N N . LYS A 1 101 ? -1.128 2.620 14.453 1.00 94.88 101 LYS A N 1
ATOM 856 C CA . LYS A 1 101 ? -0.761 3.653 15.420 1.00 94.88 101 LYS A CA 1
ATOM 857 C C . LYS A 1 101 ? -1.787 4.775 15.357 1.00 94.88 101 LYS A C 1
ATOM 859 O O . LYS A 1 101 ? -2.066 5.289 14.275 1.00 94.88 101 LYS A O 1
ATOM 864 N N . LEU A 1 102 ? -2.331 5.152 16.507 1.00 95.00 102 LEU A N 1
ATOM 865 C CA . LEU A 1 102 ? -3.227 6.296 16.658 1.00 95.00 102 LEU A CA 1
ATOM 866 C C . LEU A 1 102 ? -2.435 7.579 16.940 1.00 95.00 102 LEU A C 1
ATOM 868 O O . LEU A 1 102 ? -1.310 7.532 17.439 1.00 95.00 102 LEU A O 1
ATOM 872 N N . LYS A 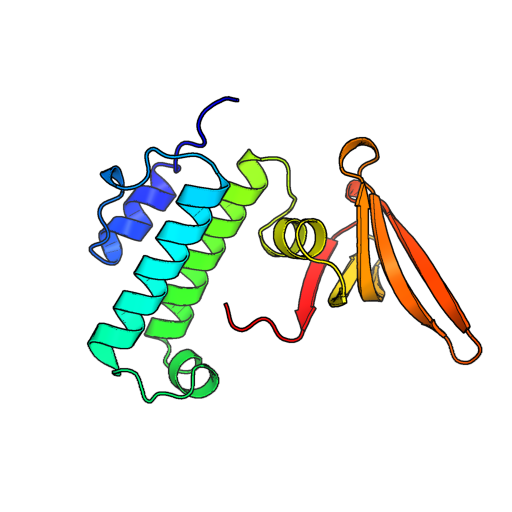1 103 ? -3.052 8.733 16.675 1.00 94.69 103 LYS A N 1
ATOM 873 C CA . LYS A 1 103 ? -2.476 10.074 16.885 1.00 94.69 103 LYS A CA 1
ATOM 874 C C . LYS A 1 103 ? -2.096 10.361 18.341 1.00 94.69 103 LYS A C 1
ATOM 876 O O . LYS A 1 103 ? -1.244 11.209 18.589 1.00 94.69 103 LYS A O 1
ATOM 881 N N . ASP A 1 104 ? -2.715 9.672 19.300 1.00 95.56 104 ASP A N 1
ATOM 882 C CA . ASP A 1 104 ? -2.378 9.758 20.727 1.00 95.56 104 ASP A CA 1
ATOM 883 C C . ASP A 1 104 ? -1.163 8.891 21.125 1.00 95.56 104 ASP A C 1
ATOM 885 O O . ASP A 1 104 ? -0.716 8.927 22.272 1.00 95.56 104 ASP A O 1
ATOM 889 N N . GLY A 1 105 ? -0.603 8.132 20.177 1.00 95.06 105 GLY A N 1
ATOM 890 C CA . GLY A 1 105 ? 0.524 7.226 20.373 1.00 95.06 105 GLY A CA 1
ATOM 891 C C . GLY A 1 105 ? 0.139 5.782 20.708 1.00 95.06 105 GLY A C 1
ATOM 892 O O . GLY A 1 105 ? 1.033 4.941 20.818 1.00 95.06 105 GLY A O 1
ATOM 893 N N . THR A 1 106 ? -1.151 5.464 20.846 1.00 95.19 106 THR A N 1
ATOM 894 C CA . THR A 1 106 ? -1.633 4.098 21.083 1.00 95.19 106 THR A CA 1
ATOM 895 C C . THR A 1 106 ? -1.312 3.192 19.893 1.00 95.19 106 THR A C 1
ATOM 897 O O . THR A 1 106 ? -1.490 3.579 18.739 1.00 95.19 106 THR A O 1
ATOM 900 N N . ILE A 1 107 ? -0.855 1.965 20.167 1.00 94.44 107 ILE A N 1
ATOM 901 C CA . ILE A 1 107 ? -0.535 0.959 19.144 1.00 94.44 107 ILE A CA 1
ATOM 902 C C . ILE A 1 107 ? -1.470 -0.240 19.292 1.00 94.44 107 ILE A C 1
ATOM 904 O O . ILE A 1 107 ? -1.499 -0.889 20.338 1.00 94.44 107 ILE A O 1
ATOM 908 N N . ILE A 1 108 ? -2.180 -0.574 18.217 1.00 92.50 108 ILE A N 1
ATOM 909 C CA . ILE A 1 108 ? -3.119 -1.694 18.139 1.00 92.50 108 ILE A CA 1
ATOM 910 C C . ILE A 1 108 ? -2.571 -2.713 17.141 1.00 92.50 108 ILE A C 1
ATOM 912 O O . ILE A 1 108 ? -2.294 -2.376 15.994 1.00 92.50 108 ILE A O 1
ATOM 916 N N . LYS A 1 109 ? -2.403 -3.967 17.571 1.00 93.25 109 LYS A N 1
ATOM 917 C CA . LYS A 1 109 ? -1.923 -5.068 16.720 1.00 93.25 109 LYS A CA 1
ATOM 918 C C . LYS A 1 109 ? -2.970 -6.164 16.665 1.00 93.25 109 LYS A C 1
ATOM 920 O O . LYS A 1 109 ? -3.384 -6.663 17.713 1.00 93.25 109 LYS A O 1
ATOM 925 N N . GLY A 1 110 ? -3.362 -6.561 15.464 1.00 92.12 110 GLY A N 1
ATOM 926 C CA . GLY A 1 110 ? -4.428 -7.535 15.283 1.00 92.12 110 GLY A CA 1
ATOM 927 C C . GLY A 1 110 ? -4.653 -7.893 13.825 1.00 92.12 110 GLY A C 1
ATOM 928 O O . GLY A 1 110 ? -3.752 -7.744 13.000 1.00 92.12 110 GLY A O 1
ATOM 929 N N . LYS A 1 111 ? -5.850 -8.392 13.532 1.00 91.75 111 LYS A N 1
ATOM 930 C CA . LYS A 1 111 ? -6.300 -8.706 12.177 1.00 91.75 111 LYS A CA 1
ATOM 931 C C . LYS A 1 111 ? -7.486 -7.840 11.779 1.00 91.75 111 LYS A C 1
ATOM 933 O O . LYS A 1 111 ? -8.366 -7.635 12.614 1.00 91.75 111 LYS A O 1
ATOM 938 N N . SER A 1 112 ? -7.539 -7.380 10.532 1.00 90.31 112 SER A N 1
ATOM 939 C CA . SER A 1 112 ? -8.759 -6.782 9.983 1.00 90.31 112 SER A CA 1
ATOM 940 C C . SER A 1 112 ? -9.890 -7.810 10.003 1.00 90.31 112 SER A C 1
ATOM 942 O O . SER A 1 112 ? -9.664 -9.003 9.797 1.00 90.31 112 SER A O 1
ATOM 944 N N . THR A 1 113 ? -11.106 -7.370 10.304 1.00 86.31 113 THR A N 1
ATOM 945 C CA . THR A 1 113 ? -12.292 -8.241 10.287 1.00 86.31 113 THR A CA 1
ATOM 946 C C . THR A 1 113 ? -13.342 -7.683 9.350 1.00 86.31 113 THR A C 1
ATOM 948 O O . THR A 1 113 ? -13.663 -8.339 8.370 1.00 86.31 113 THR A O 1
ATOM 951 N N . ASP A 1 114 ? -13.773 -6.450 9.606 1.00 74.44 114 ASP A N 1
ATOM 952 C CA . ASP A 1 114 ? -14.687 -5.679 8.768 1.00 74.44 114 ASP A CA 1
ATOM 953 C C . ASP A 1 114 ? -14.282 -4.200 8.800 1.00 74.44 114 ASP A C 1
ATOM 955 O O . ASP A 1 114 ? -13.806 -3.700 9.825 1.00 74.44 114 ASP A O 1
ATOM 959 N N . THR A 1 115 ? -14.521 -3.480 7.705 1.00 70.38 115 THR A N 1
ATOM 960 C CA . THR A 1 115 ? -14.398 -2.018 7.671 1.00 70.38 115 THR A CA 1
ATOM 961 C C . THR A 1 115 ? -15.724 -1.403 7.246 1.00 70.38 115 THR A C 1
ATOM 963 O O . THR A 1 115 ? -16.352 -1.838 6.283 1.00 70.38 115 THR A O 1
ATOM 966 N N . HIS A 1 116 ? -16.173 -0.387 7.982 1.00 72.94 116 HIS A N 1
ATOM 967 C CA . HIS A 1 116 ? -17.413 0.328 7.705 1.00 72.94 116 HIS A CA 1
ATOM 968 C C . HIS A 1 116 ? -17.095 1.752 7.268 1.00 72.94 116 HIS A C 1
ATOM 970 O O . HIS A 1 116 ? -16.954 2.656 8.096 1.00 72.94 116 HIS A O 1
ATOM 976 N N . TRP A 1 117 ? -17.023 1.951 5.952 1.00 70.00 117 TRP A N 1
ATOM 977 C CA . TRP A 1 117 ? -16.702 3.249 5.364 1.00 70.00 117 TRP A CA 1
ATOM 978 C C . TRP A 1 117 ? -17.711 4.340 5.741 1.00 70.00 117 TRP A C 1
ATOM 980 O O . TRP A 1 117 ? -17.316 5.425 6.159 1.00 70.00 117 TRP A O 1
ATOM 990 N N . GLU A 1 118 ? -19.011 4.026 5.711 1.00 73.38 118 GLU A N 1
ATOM 991 C CA . GLU A 1 118 ? -20.075 4.970 6.091 1.00 73.38 118 GLU A CA 1
ATOM 992 C C . GLU A 1 118 ? -19.904 5.520 7.517 1.00 73.38 118 GLU A C 1
ATOM 994 O O . GLU A 1 118 ? -20.291 6.652 7.802 1.00 73.38 118 GLU A O 1
ATOM 999 N N . ASN A 1 119 ? -19.278 4.736 8.400 1.00 78.19 119 ASN A N 1
ATOM 1000 C CA . ASN A 1 119 ? -19.058 5.085 9.800 1.00 78.19 119 ASN A CA 1
ATOM 1001 C C . ASN A 1 119 ? -17.627 5.555 10.090 1.00 78.19 119 ASN A C 1
ATOM 1003 O O . ASN A 1 119 ? -17.321 5.832 11.248 1.00 78.19 119 ASN A O 1
ATOM 1007 N N . LYS A 1 120 ? -16.753 5.621 9.073 1.00 81.94 120 LYS A N 1
ATOM 1008 C CA . LYS A 1 120 ? -15.311 5.854 9.232 1.00 81.94 120 LYS A CA 1
ATOM 1009 C C . LYS A 1 120 ? -14.692 4.973 10.328 1.00 81.94 120 LYS A C 1
ATOM 1011 O O . LYS A 1 120 ? -13.960 5.460 11.193 1.00 81.94 120 LYS A O 1
ATOM 1016 N N . GLU A 1 121 ? -15.004 3.680 10.312 1.00 87.06 121 GLU A N 1
ATOM 1017 C CA . GLU A 1 121 ? -14.604 2.738 11.363 1.00 87.06 121 GLU A CA 1
ATOM 1018 C C . GLU A 1 121 ? -13.885 1.519 10.777 1.00 87.06 121 GLU A C 1
ATOM 1020 O O . GLU A 1 121 ? -14.397 0.889 9.851 1.00 87.06 121 GLU A O 1
ATOM 1025 N N . ILE A 1 122 ? -12.741 1.151 11.364 1.00 87.94 122 ILE A N 1
ATOM 1026 C CA . ILE A 1 122 ? -12.048 -0.123 11.108 1.00 87.94 122 ILE A CA 1
ATOM 1027 C C . ILE A 1 122 ? -12.206 -1.035 12.322 1.00 87.94 122 ILE A C 1
ATOM 1029 O O . ILE A 1 122 ? -11.929 -0.616 13.451 1.00 87.94 122 ILE A O 1
ATOM 1033 N N . ASN A 1 123 ? -12.569 -2.298 12.089 1.00 90.38 123 ASN A N 1
ATOM 1034 C CA . ASN A 1 123 ? -12.649 -3.315 13.133 1.00 90.38 123 ASN A CA 1
ATOM 1035 C C . ASN A 1 123 ? -11.426 -4.229 13.116 1.00 90.38 123 ASN A C 1
ATOM 1037 O O . ASN A 1 123 ? -11.199 -4.989 12.168 1.00 90.38 123 ASN A O 1
ATOM 1041 N N . ILE A 1 124 ? -10.676 -4.208 14.217 1.00 91.62 124 ILE A N 1
ATOM 1042 C CA . ILE A 1 124 ? -9.484 -5.029 14.409 1.00 91.62 124 ILE A CA 1
ATOM 1043 C C . ILE A 1 124 ? -9.738 -6.094 15.470 1.00 91.62 124 ILE A C 1
ATOM 1045 O O . ILE A 1 124 ? -9.998 -5.784 16.633 1.00 91.62 124 ILE A O 1
ATOM 1049 N N . GLU A 1 125 ? -9.603 -7.365 15.095 1.00 92.12 125 GLU A N 1
ATOM 1050 C CA . GLU A 1 125 ? -9.537 -8.466 16.050 1.00 92.12 125 GLU A CA 1
ATOM 1051 C C . GLU A 1 125 ? -8.166 -8.473 16.730 1.00 92.12 125 GLU A C 1
ATOM 1053 O O . GLU A 1 125 ? -7.138 -8.758 16.111 1.00 92.12 125 GLU A O 1
ATOM 1058 N N . VAL A 1 126 ? -8.153 -8.201 18.033 1.00 90.56 126 VAL A N 1
ATOM 1059 C CA . VAL A 1 126 ? -6.960 -8.287 18.874 1.00 90.56 126 VAL A CA 1
ATOM 1060 C C . VAL A 1 126 ? -6.998 -9.556 19.722 1.00 90.56 126 VAL A C 1
ATOM 1062 O O . VAL A 1 126 ? -8.034 -9.968 20.257 1.00 90.56 126 VAL A O 1
ATOM 1065 N N . LYS A 1 127 ? -5.834 -10.195 19.871 1.00 82.19 127 LYS A N 1
ATOM 1066 C CA . LYS A 1 127 ? -5.686 -11.389 20.705 1.00 82.19 127 LYS A CA 1
ATOM 1067 C C . LYS A 1 127 ? -5.401 -10.977 22.148 1.00 82.19 127 LYS A C 1
ATOM 1069 O O . LYS A 1 127 ? -4.289 -10.560 22.463 1.00 82.19 127 LYS A O 1
ATOM 1074 N N . HIS A 1 128 ? -6.384 -11.141 23.030 1.00 75.56 128 HIS A N 1
ATOM 1075 C CA . HIS A 1 128 ? -6.183 -11.032 24.472 1.00 75.56 128 HIS A CA 1
ATOM 1076 C C . HIS A 1 128 ? -5.896 -12.416 25.079 1.00 75.56 128 HIS A C 1
ATOM 1078 O O . HIS A 1 128 ? -6.246 -13.447 24.504 1.00 75.56 128 HIS A O 1
ATOM 1084 N N . LEU A 1 129 ? -5.283 -12.456 26.268 1.00 73.19 129 LEU A N 1
ATOM 1085 C CA . LEU A 1 129 ? -4.906 -13.698 26.967 1.00 73.19 129 LEU A CA 1
ATOM 1086 C C . LEU A 1 129 ? -6.082 -14.655 27.236 1.00 73.19 129 LEU A C 1
ATOM 1088 O O . LEU A 1 129 ? -5.863 -15.843 27.453 1.00 73.19 129 LEU A O 1
ATOM 1092 N N . PHE A 1 130 ? -7.315 -14.146 27.222 1.00 70.69 130 PHE A N 1
ATOM 1093 C CA . PHE A 1 130 ? -8.506 -14.888 27.643 1.00 70.69 130 PHE A CA 1
ATOM 1094 C C . PHE A 1 130 ? -9.611 -14.957 26.581 1.00 70.69 130 PHE A C 1
ATOM 1096 O O . PHE A 1 130 ? -10.484 -15.814 26.679 1.00 70.69 130 PHE A O 1
ATOM 1103 N N . SER A 1 131 ? -9.592 -14.086 25.567 1.00 76.06 131 SER A N 1
ATOM 1104 C CA . SER A 1 131 ? -10.593 -14.071 24.495 1.00 76.06 131 SER A CA 1
ATOM 1105 C C . SER A 1 131 ? -10.136 -13.241 23.293 1.00 76.06 131 SER A C 1
ATOM 1107 O O . SER A 1 131 ? -9.214 -12.427 23.384 1.00 76.06 131 SER A O 1
ATOM 1109 N N . LYS A 1 132 ? -10.804 -13.446 22.156 1.00 83.38 132 LYS A N 1
ATOM 1110 C CA . LYS A 1 132 ? -10.769 -12.520 21.020 1.00 83.38 132 LYS A CA 1
ATOM 1111 C C . LYS A 1 132 ? -11.580 -11.272 21.377 1.00 83.38 132 LYS A C 1
ATOM 1113 O O . LYS A 1 132 ? -12.673 -11.401 21.931 1.00 83.38 132 LYS A O 1
ATOM 1118 N N . GLN A 1 133 ? -11.045 -10.091 21.084 1.00 88.94 133 GLN A N 1
ATOM 1119 C CA . GLN A 1 133 ? -11.745 -8.815 21.251 1.00 88.94 133 GLN A CA 1
ATOM 1120 C C . GLN A 1 133 ? -11.743 -8.058 19.927 1.00 88.94 133 GLN A C 1
ATOM 1122 O O . GLN A 1 133 ? -10.742 -8.082 19.215 1.00 88.94 133 GLN A O 1
ATOM 1127 N N . ILE A 1 134 ? -12.850 -7.385 19.616 1.00 90.19 134 ILE A N 1
ATOM 1128 C CA . ILE A 1 134 ? -12.937 -6.479 18.469 1.00 90.19 134 ILE A CA 1
ATOM 1129 C C . ILE A 1 134 ? -12.715 -5.057 18.972 1.00 90.19 134 ILE A C 1
ATOM 1131 O O . ILE A 1 134 ? -13.458 -4.576 19.829 1.00 90.19 134 ILE A O 1
ATOM 1135 N N . VAL A 1 135 ? -11.688 -4.404 18.440 1.00 91.00 135 VAL A N 1
ATOM 1136 C CA . VAL A 1 135 ? -11.399 -2.991 18.670 1.00 91.00 135 VAL A CA 1
ATOM 1137 C C . VAL A 1 135 ? -11.899 -2.210 17.466 1.00 91.00 135 VAL A C 1
ATOM 1139 O O . VAL A 1 135 ? -11.476 -2.465 16.342 1.00 91.00 135 VAL A O 1
ATOM 1142 N N . LYS A 1 136 ? -12.805 -1.271 17.725 1.00 91.62 136 LYS A N 1
ATOM 1143 C CA . LYS A 1 136 ? -13.346 -0.336 16.740 1.00 91.62 136 LYS A CA 1
ATOM 1144 C C . LYS A 1 136 ? -12.492 0.921 16.753 1.00 91.62 136 LYS A C 1
ATOM 1146 O O . LYS A 1 136 ? -12.297 1.499 17.822 1.00 91.62 136 LYS A O 1
ATOM 1151 N N . ILE A 1 137 ? -11.967 1.315 15.601 1.00 90.38 137 ILE A N 1
ATOM 1152 C CA . ILE A 1 137 ? -11.040 2.441 15.474 1.00 90.38 137 ILE A CA 1
ATOM 1153 C C . ILE A 1 137 ? -11.642 3.462 14.521 1.00 90.38 137 ILE A C 1
ATOM 1155 O O . ILE A 1 137 ? -11.965 3.122 13.384 1.00 90.38 137 ILE A O 1
ATOM 1159 N N . ASN A 1 138 ? -11.754 4.713 14.969 1.00 89.75 138 ASN A N 1
ATOM 1160 C CA . ASN A 1 138 ? -12.136 5.818 14.100 1.00 89.75 138 ASN A CA 1
ATOM 1161 C C . ASN A 1 138 ? -10.966 6.173 13.170 1.00 89.75 138 ASN A C 1
ATOM 1163 O O . ASN A 1 138 ? -9.849 6.412 13.634 1.00 89.75 138 ASN A O 1
ATOM 1167 N N . LEU A 1 139 ? -11.224 6.250 11.865 1.00 85.44 139 LEU A N 1
ATOM 1168 C CA . LEU A 1 139 ? -10.222 6.614 10.860 1.00 85.44 139 LEU A CA 1
ATOM 1169 C C . LEU A 1 139 ? -9.550 7.956 11.131 1.00 85.44 139 LEU A C 1
ATOM 1171 O O . LEU A 1 139 ? -8.350 8.104 10.903 1.00 85.44 139 LEU A O 1
ATOM 1175 N N . ASP A 1 140 ? -10.298 8.922 11.662 1.00 88.31 140 ASP A N 1
ATOM 1176 C CA . ASP A 1 140 ? -9.783 10.260 11.936 1.00 88.31 140 ASP A CA 1
ATOM 1177 C C . ASP A 1 140 ? -8.754 10.256 13.094 1.00 88.31 140 ASP A C 1
ATOM 1179 O O . ASP A 1 140 ? -8.012 11.228 13.262 1.00 88.31 140 ASP A O 1
ATOM 1183 N N . GLU A 1 141 ? -8.657 9.173 13.874 1.00 91.75 141 GLU A N 1
ATOM 1184 C CA . GLU A 1 141 ? -7.693 8.998 14.971 1.00 91.75 141 GLU A CA 1
ATOM 1185 C C . GLU A 1 141 ? -6.413 8.270 14.543 1.00 91.75 141 GLU A C 1
ATOM 1187 O O . GLU A 1 141 ? -5.447 8.238 15.305 1.00 91.75 141 GLU A O 1
ATOM 1192 N N . ILE A 1 142 ? -6.371 7.714 13.331 1.00 91.56 142 ILE A N 1
ATOM 1193 C CA . ILE A 1 142 ? -5.232 6.942 12.834 1.00 91.56 142 ILE A CA 1
ATOM 1194 C C . ILE A 1 142 ? -4.089 7.883 12.424 1.00 91.56 142 ILE A C 1
ATOM 1196 O O . ILE A 1 142 ? -4.287 8.884 11.735 1.00 91.56 142 ILE A O 1
ATOM 1200 N N . GLU A 1 143 ? -2.872 7.559 12.863 1.00 91.50 143 GLU A N 1
ATOM 1201 C CA . GLU A 1 143 ? -1.625 8.183 12.406 1.00 91.50 143 GLU A CA 1
ATOM 1202 C C . GLU A 1 143 ? -1.023 7.393 11.239 1.00 91.50 143 GLU A C 1
ATOM 1204 O O . GLU A 1 143 ? -0.683 7.979 10.215 1.00 91.50 143 GLU A O 1
ATOM 1209 N N . TYR A 1 144 ? -0.908 6.067 11.370 1.00 90.25 144 TYR A N 1
ATOM 1210 C CA . TYR A 1 144 ? -0.519 5.191 10.263 1.00 90.25 144 TYR A CA 1
ATOM 1211 C C . TYR A 1 144 ? -1.024 3.757 10.452 1.00 90.25 144 TYR A C 1
ATOM 1213 O O . TYR A 1 144 ? -1.306 3.310 11.567 1.00 90.25 144 TYR A O 1
ATOM 1221 N N . ILE A 1 145 ? -1.068 3.023 9.339 1.00 91.25 145 ILE A N 1
ATOM 1222 C CA . ILE A 1 145 ? -1.372 1.591 9.270 1.00 91.25 145 ILE A CA 1
ATOM 1223 C C . ILE A 1 145 ? -0.174 0.896 8.634 1.00 91.25 145 ILE A C 1
ATOM 1225 O O . ILE A 1 145 ? 0.274 1.286 7.556 1.00 91.25 145 ILE A O 1
ATOM 1229 N N . ASN A 1 146 ? 0.334 -0.137 9.294 1.00 90.44 146 ASN A N 1
ATOM 1230 C CA . ASN A 1 146 ? 1.377 -1.008 8.779 1.00 90.44 146 ASN A CA 1
ATOM 1231 C C . ASN A 1 146 ? 0.837 -2.436 8.657 1.00 90.44 146 ASN A C 1
ATOM 1233 O O . ASN A 1 146 ? 0.257 -2.959 9.609 1.00 90.44 146 ASN A O 1
ATOM 1237 N N . ILE A 1 147 ? 1.035 -3.077 7.511 1.00 87.50 147 ILE A N 1
ATOM 1238 C CA . ILE A 1 147 ? 0.593 -4.452 7.274 1.00 87.50 147 ILE A CA 1
ATOM 1239 C C . ILE A 1 147 ? 1.800 -5.376 7.410 1.00 87.50 147 ILE A C 1
ATOM 1241 O O . ILE A 1 147 ? 2.858 -5.130 6.836 1.00 87.50 147 ILE A O 1
ATOM 1245 N N . LYS A 1 148 ? 1.658 -6.440 8.204 1.00 70.38 148 LYS A N 1
ATOM 1246 C CA . LYS A 1 148 ? 2.673 -7.491 8.305 1.00 70.38 148 LYS A CA 1
ATOM 1247 C C . LYS A 1 148 ? 2.296 -8.612 7.348 1.00 70.38 148 LYS A C 1
ATOM 1249 O O . LYS A 1 148 ? 1.282 -9.269 7.565 1.00 70.38 148 LYS A O 1
ATOM 1254 N N . ASN A 1 149 ? 3.157 -8.842 6.359 1.00 57.69 149 ASN A N 1
ATOM 1255 C CA . ASN A 1 149 ? 3.027 -9.840 5.294 1.00 57.69 149 ASN A CA 1
ATOM 1256 C C . ASN A 1 149 ? 1.931 -9.541 4.264 1.00 57.69 149 ASN A C 1
ATOM 1258 O O . ASN A 1 149 ? 0.949 -10.272 4.161 1.00 57.69 149 ASN A O 1
ATOM 1262 N N . SER A 1 150 ? 2.161 -8.535 3.435 1.00 40.59 150 SER A N 1
ATOM 1263 C CA . SER A 1 150 ? 1.661 -8.563 2.063 1.00 40.59 150 SER A CA 1
ATOM 1264 C C . SER A 1 150 ? 2.869 -8.403 1.157 1.00 40.59 150 SER A C 1
ATOM 1266 O O . SER A 1 150 ? 3.409 -7.310 1.004 1.00 40.59 150 SER A O 1
ATOM 1268 N N . THR A 1 151 ? 3.333 -9.524 0.607 1.00 39.47 151 THR A N 1
ATOM 1269 C CA . THR A 1 151 ? 3.893 -9.500 -0.744 1.00 39.47 151 THR A CA 1
ATOM 1270 C C . THR A 1 151 ? 2.832 -8.786 -1.583 1.00 39.47 151 THR A C 1
ATOM 1272 O O . THR A 1 151 ? 1.673 -9.211 -1.562 1.00 39.47 151 THR A O 1
ATOM 1275 N N . ILE A 1 152 ? 3.178 -7.617 -2.128 1.00 44.31 152 ILE A N 1
ATOM 1276 C CA . ILE A 1 152 ? 2.380 -7.005 -3.197 1.00 44.31 152 ILE A CA 1
ATOM 1277 C C . ILE A 1 152 ? 2.524 -7.923 -4.402 1.00 44.31 152 ILE A C 1
ATOM 1279 O O . ILE A 1 152 ? 3.663 -8.414 -4.581 1.00 44.31 152 ILE A O 1
#

Sequence (152 aa):
MDTVILREEDKATLRKYNIDPEKFEEDFEDIFRMIGYEYDELLFSEFGYEFDPDEIEQIPRIAAMKKDFLQIYDHIAQDEGYLNYNHHYISSYSDVSCEIKLKDGTIIKGKSTDTHWENKEINIEVKHLFSKQIVKINLDEIEYINIKNSTI

Foldseek 3Di:
DPAQQQDPLLCVLCVVLVHHSVVQRDHLVSNLVVLVVSLVCSVCVVPNPDDDPVVVCPVVVNVVNVVSSQVSQQVSCVVVPANGNLRVVLAVDWQFWKWWAFPVGDIATATWHHDDVVQQWTWGFGDDPPDTDTDIDRNVGTPDMDTDDDPD

Secondary structure (DSSP, 8-state):
-PPP---HHHHHHHHHTT--GGG--S-HHHHHHHHHHHHHHHHHHHH-S---HHHHTTSHHHHHHHHHHHHHHHHHHHHTT-SSHHHHHHHHSTT-EEEEEETTS-EEEEEEEEEEGGGTEEEEEEE-SSSEEEEEEEGGGEEEEEESS---

pLDDT: mean 85.41, std 10.77, range [39.47, 95.56]

Radius of gyration: 17.16 Å; chains: 1; bounding box: 39×32×49 Å